Protein AF-A0A6A4QWQ9-F1 (afdb_monomer_lite)

pLDDT: mean 90.21, std 8.02, range [53.34, 96.88]

Secondary structure (DSSP, 8-state):
---SEE----HHHHHHHHHHTT--HHHHHHHTT-SSPP---TT--SGGGS--SS---SS--SS--------EE-------

InterPro domains:
  IPR045051 Subtilisin-like protease [PTHR10795] (1-74)

Structure (mmCIF, N/CA/C/O backbone):
data_AF-A0A6A4QWQ9-F1
#
_entry.id   AF-A0A6A4QWQ9-F1
#
loop_
_atom_site.group_PDB
_atom_site.id
_atom_site.type_symbol
_atom_site.label_atom_id
_atom_site.label_alt_id
_atom_site.label_comp_id
_atom_site.label_asym_id
_atom_site.label_entity_id
_atom_site.label_seq_id
_atom_site.pdbx_PDB_ins_code
_atom_site.Cartn_x
_atom_site.Cartn_y
_atom_site.Cartn_z
_atom_site.occupancy
_atom_site.B_iso_or_equiv
_atom_site.auth_seq_id
_atom_site.auth_comp_id
_atom_site.auth_asym_id
_atom_site.auth_atom_id
_atom_site.pdbx_PDB_model_num
ATOM 1 N N . MET A 1 1 ? -1.923 -7.041 -25.986 1.00 79.00 1 MET A N 1
A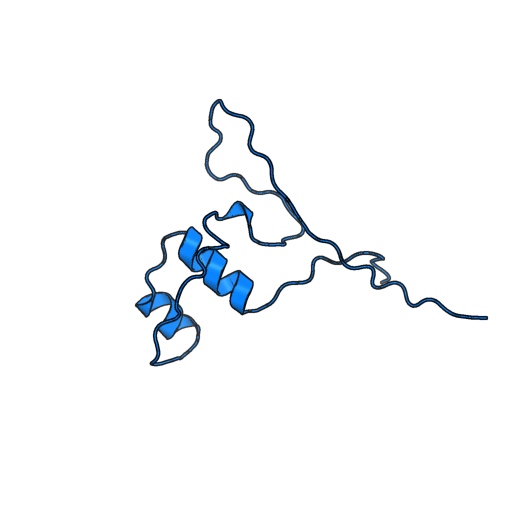TOM 2 C CA . MET A 1 1 ? -1.432 -6.010 -25.050 1.00 79.00 1 MET A CA 1
ATOM 3 C C . MET A 1 1 ? -0.263 -6.628 -24.307 1.00 79.00 1 MET A C 1
ATOM 5 O O . MET A 1 1 ? -0.439 -7.731 -23.807 1.00 79.00 1 MET A O 1
ATOM 9 N N . ASP A 1 2 ? 0.901 -5.984 -24.308 1.00 89.31 2 ASP A N 1
ATOM 10 C CA . ASP A 1 2 ? 2.111 -6.450 -23.619 1.00 89.31 2 ASP A CA 1
ATOM 11 C C . ASP A 1 2 ? 2.664 -5.272 -22.803 1.00 89.31 2 ASP A C 1
ATOM 13 O O . ASP A 1 2 ? 3.308 -4.388 -23.368 1.00 89.31 2 ASP A O 1
ATOM 17 N N . PRO A 1 3 ? 2.284 -5.151 -21.519 1.00 92.31 3 PRO A N 1
ATOM 18 C CA . PRO A 1 3 ? 2.610 -3.968 -20.731 1.00 92.31 3 PRO A CA 1
ATOM 19 C C . PRO A 1 3 ? 4.082 -3.932 -20.292 1.00 92.31 3 PRO A C 1
ATOM 21 O O . PRO A 1 3 ? 4.544 -2.883 -19.851 1.00 92.31 3 PRO A O 1
ATOM 24 N N . GLY A 1 4 ? 4.818 -5.048 -20.401 1.00 94.50 4 GLY A N 1
ATOM 25 C CA . GLY A 1 4 ? 6.199 -5.210 -19.941 1.00 94.50 4 GLY A CA 1
ATOM 26 C C . GLY A 1 4 ? 6.353 -5.187 -18.418 1.00 94.50 4 GLY A C 1
ATOM 27 O O . GLY A 1 4 ? 6.828 -6.151 -17.825 1.00 94.50 4 GLY A O 1
ATOM 28 N N . LEU A 1 5 ? 5.894 -4.116 -17.770 1.00 95.31 5 LEU A N 1
ATOM 29 C CA . LEU A 1 5 ? 5.876 -3.933 -16.323 1.00 95.31 5 LEU A CA 1
ATOM 30 C C . LEU A 1 5 ? 4.442 -3.757 -15.813 1.00 95.31 5 LEU A C 1
ATOM 32 O O . LEU A 1 5 ? 3.618 -3.104 -16.454 1.00 95.31 5 LEU A O 1
ATOM 36 N N . VAL A 1 6 ? 4.155 -4.289 -14.629 1.00 95.88 6 VAL A N 1
ATOM 37 C CA . VAL A 1 6 ? 2.876 -4.100 -13.931 1.00 95.88 6 VAL A CA 1
ATOM 38 C C . VAL A 1 6 ? 3.104 -3.739 -12.472 1.00 95.88 6 VAL A C 1
ATOM 40 O O . VAL A 1 6 ? 4.138 -4.058 -11.894 1.00 95.88 6 VAL A O 1
ATOM 43 N N . TYR A 1 7 ? 2.129 -3.079 -11.863 1.00 96.69 7 TYR A N 1
ATOM 44 C CA . TYR A 1 7 ? 2.124 -2.807 -10.432 1.00 96.69 7 TYR A CA 1
ATOM 45 C C . TYR A 1 7 ? 1.294 -3.895 -9.758 1.00 96.69 7 TYR A C 1
ATOM 47 O O . TYR A 1 7 ? 0.065 -3.830 -9.768 1.00 96.69 7 TYR A O 1
ATOM 55 N N . ASP A 1 8 ? 1.959 -4.920 -9.226 1.00 96.25 8 ASP A N 1
ATOM 56 C CA . ASP A 1 8 ? 1.260 -5.976 -8.498 1.00 96.25 8 ASP A CA 1
ATOM 57 C C . 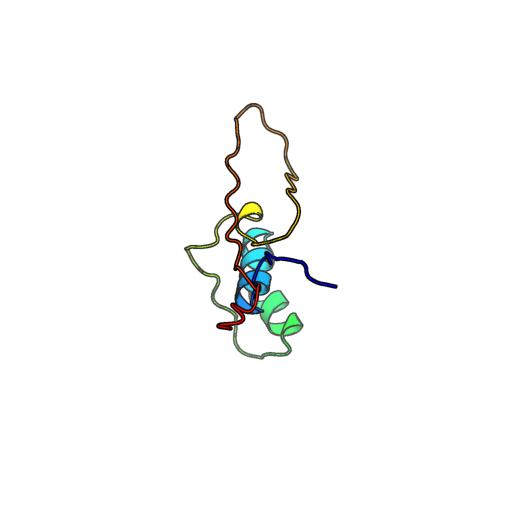ASP A 1 8 ? 0.699 -5.438 -7.184 1.00 96.25 8 ASP A C 1
ATOM 59 O O . ASP A 1 8 ? 1.346 -4.663 -6.470 1.00 96.25 8 ASP A O 1
ATOM 63 N N . ILE A 1 9 ? -0.520 -5.865 -6.868 1.00 95.38 9 ILE A N 1
ATOM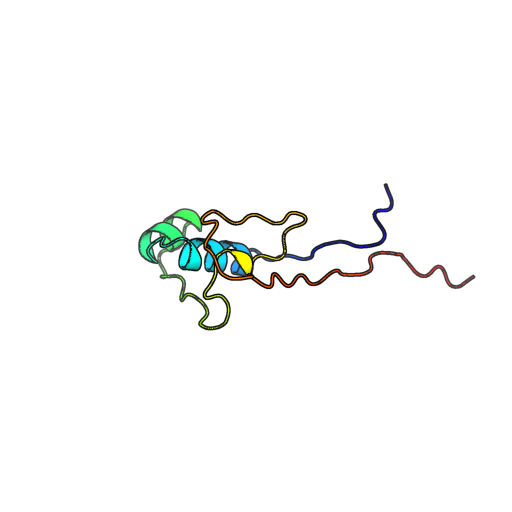 64 C CA . ILE A 1 9 ? -1.241 -5.436 -5.680 1.00 95.38 9 ILE A CA 1
ATOM 65 C C . ILE A 1 9 ? -2.195 -6.530 -5.213 1.00 95.38 9 ILE A C 1
ATOM 67 O O . ILE A 1 9 ? -2.784 -7.259 -6.012 1.00 95.38 9 ILE A O 1
ATOM 71 N N . THR A 1 10 ? -2.365 -6.644 -3.903 1.00 95.12 10 THR A N 1
ATOM 72 C CA . THR A 1 10 ? -3.247 -7.623 -3.273 1.00 95.12 10 THR A CA 1
ATOM 73 C C . THR A 1 10 ? -4.440 -6.945 -2.606 1.00 95.12 10 THR A C 1
ATOM 75 O 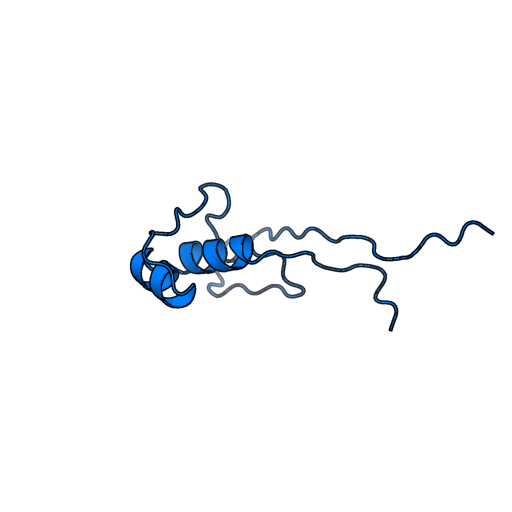O . THR A 1 10 ? -4.465 -5.738 -2.363 1.00 95.12 10 THR A O 1
ATOM 78 N N . ILE A 1 11 ? -5.441 -7.740 -2.225 1.00 94.44 11 ILE A N 1
ATOM 79 C CA . ILE A 1 11 ? -6.564 -7.248 -1.414 1.00 94.44 11 ILE A CA 1
ATOM 80 C C . ILE A 1 11 ? -6.062 -6.675 -0.077 1.00 94.44 11 ILE A C 1
ATOM 82 O O . ILE A 1 11 ? -6.613 -5.692 0.408 1.00 94.44 11 ILE A O 1
ATOM 86 N N . VAL A 1 12 ? -5.009 -7.250 0.514 1.00 93.81 12 VAL A N 1
ATOM 87 C CA . VAL A 1 12 ? -4.439 -6.773 1.785 1.00 93.81 12 VAL A CA 1
ATOM 88 C C . VAL A 1 12 ? -3.892 -5.351 1.645 1.00 93.81 12 VAL A C 1
ATOM 90 O O . VAL A 1 12 ? -4.102 -4.538 2.545 1.00 93.81 12 VAL A O 1
ATOM 93 N N . ASP A 1 13 ? -3.283 -5.020 0.505 1.00 94.88 13 ASP A N 1
ATOM 94 C CA . ASP A 1 13 ? -2.772 -3.674 0.225 1.00 94.88 13 ASP A CA 1
ATOM 95 C C . ASP A 1 13 ? -3.906 -2.644 0.153 1.00 94.88 13 ASP A C 1
ATOM 97 O O . ASP A 1 13 ? -3.806 -1.570 0.746 1.00 94.88 13 ASP A O 1
ATOM 101 N N . TYR A 1 14 ? -5.034 -2.995 -0.474 1.00 94.62 14 TYR A N 1
ATOM 102 C CA . TYR A 1 14 ? -6.227 -2.142 -0.480 1.00 94.62 14 TYR A CA 1
ATOM 103 C C . TYR A 1 14 ? -6.806 -1.931 0.924 1.00 94.62 14 TYR A C 1
ATOM 105 O O . TYR A 1 14 ? -7.180 -0.813 1.277 1.00 94.62 14 TYR A O 1
ATOM 113 N N . LEU A 1 15 ? -6.872 -2.979 1.749 1.00 95.31 15 LEU A N 1
ATOM 114 C CA . LEU A 1 15 ? -7.376 -2.858 3.123 1.00 95.31 15 LEU A CA 1
ATOM 115 C C . LEU A 1 15 ? -6.453 -1.984 3.985 1.00 95.31 15 LEU A C 1
ATOM 117 O O . LEU A 1 15 ? -6.937 -1.174 4.773 1.00 95.31 15 LEU A O 1
ATOM 121 N N . ASN A 1 16 ? -5.137 -2.105 3.806 1.00 95.25 16 ASN A N 1
ATOM 122 C CA . ASN A 1 16 ? -4.157 -1.237 4.453 1.00 95.25 16 ASN A CA 1
ATOM 123 C C . ASN A 1 16 ? -4.255 0.218 3.966 1.00 95.25 16 ASN A C 1
ATOM 125 O O . ASN A 1 16 ? -4.173 1.137 4.776 1.00 95.25 16 ASN A O 1
ATOM 129 N N . PHE A 1 17 ? -4.516 0.450 2.679 1.00 94.38 17 PHE A N 1
ATOM 130 C CA . PHE A 1 17 ? -4.788 1.792 2.161 1.00 94.38 17 PHE A CA 1
ATOM 131 C C . PHE A 1 17 ? -6.041 2.420 2.787 1.00 94.38 17 PHE A C 1
ATOM 133 O O . PHE A 1 17 ? -6.029 3.601 3.141 1.00 94.38 17 PHE A O 1
ATOM 140 N N . LEU A 1 18 ? -7.106 1.637 2.998 1.00 94.62 18 LEU A N 1
ATOM 141 C CA . LEU A 1 18 ? -8.285 2.105 3.733 1.00 94.62 18 LEU A CA 1
ATOM 142 C C . LEU A 1 18 ? -7.936 2.448 5.188 1.00 94.62 18 LEU A C 1
ATOM 144 O O . LEU A 1 18 ? -8.366 3.487 5.686 1.00 94.62 18 LEU A O 1
ATOM 148 N N . CYS A 1 19 ? -7.108 1.639 5.854 1.00 94.44 19 CYS A N 1
ATOM 149 C CA . CYS A 1 19 ? -6.602 1.977 7.185 1.00 94.44 19 CYS A CA 1
ATOM 150 C C . CYS A 1 19 ? -5.860 3.324 7.191 1.00 94.44 19 CYS A C 1
ATOM 152 O O . CYS A 1 19 ? -6.185 4.196 7.995 1.00 94.44 19 CYS A O 1
ATOM 154 N N . ALA A 1 20 ? -4.910 3.520 6.271 1.00 93.19 20 ALA A N 1
ATOM 155 C CA . ALA A 1 20 ? -4.131 4.755 6.163 1.00 93.19 20 ALA A CA 1
ATOM 156 C C . ALA A 1 20 ? -4.986 5.977 5.775 1.00 93.19 20 ALA A C 1
ATOM 158 O O . ALA A 1 20 ? -4.648 7.108 6.114 1.00 93.19 20 ALA A O 1
ATOM 159 N N . SER A 1 21 ? -6.121 5.751 5.109 1.00 92.12 21 SER A N 1
ATOM 160 C CA . SER A 1 21 ? -7.108 6.788 4.777 1.00 92.12 21 SER A CA 1
ATOM 161 C C . SER A 1 21 ? -8.034 7.145 5.952 1.00 92.12 21 SER A C 1
ATOM 163 O O . SER A 1 21 ? -8.891 8.013 5.809 1.00 92.12 21 SER A O 1
ATOM 165 N N . GLY A 1 22 ? -7.890 6.481 7.106 1.00 92.44 22 GLY A N 1
ATOM 16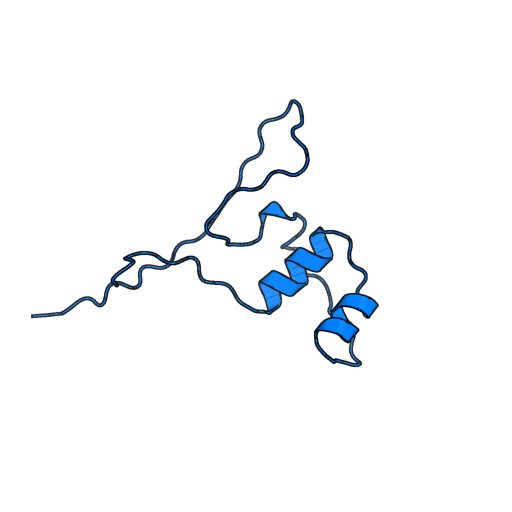6 C CA . GLY A 1 22 ? -8.653 6.765 8.324 1.00 92.44 22 GLY A CA 1
ATOM 167 C C . GLY A 1 22 ? -9.931 5.940 8.502 1.00 92.44 22 GLY A C 1
ATOM 168 O O . GLY A 1 22 ? -10.712 6.218 9.414 1.00 92.44 22 GLY A O 1
ATOM 169 N N . TYR A 1 23 ? -10.169 4.912 7.680 1.00 93.81 23 TYR A N 1
ATOM 170 C CA . TYR A 1 23 ? -11.315 4.024 7.883 1.00 93.81 23 TYR A CA 1
ATOM 171 C C . TYR A 1 23 ? -11.114 3.146 9.120 1.00 93.81 23 TYR A C 1
ATOM 173 O O . TYR A 1 23 ? -10.062 2.542 9.330 1.00 93.81 23 TYR A O 1
ATOM 181 N N . ASN A 1 24 ? -12.161 3.028 9.938 1.00 91.25 24 ASN A N 1
ATOM 182 C CA . ASN A 1 24 ? -12.107 2.173 11.117 1.00 91.25 24 ASN A CA 1
ATOM 183 C C . ASN A 1 24 ? -12.182 0.678 10.747 1.00 91.25 24 ASN A C 1
ATOM 185 O O . ASN A 1 24 ? -12.776 0.280 9.742 1.00 91.25 24 ASN A O 1
ATOM 189 N N . GLN A 1 25 ? -11.629 -0.174 11.613 1.00 91.88 25 GLN A N 1
ATOM 190 C CA . GLN A 1 25 ? -11.534 -1.620 11.372 1.00 91.88 25 GLN A CA 1
ATOM 191 C C . GLN A 1 25 ? -12.898 -2.314 11.218 1.00 91.88 25 GLN A C 1
ATOM 193 O O . GLN A 1 25 ? -12.980 -3.337 10.542 1.00 91.88 25 GLN A O 1
ATOM 198 N N . LYS A 1 26 ? -13.973 -1.772 11.813 1.00 91.25 26 LYS A N 1
ATOM 199 C CA . LYS A 1 26 ? -15.331 -2.334 11.701 1.00 91.25 26 LYS A CA 1
ATOM 200 C C . LYS A 1 26 ? -15.926 -2.092 10.313 1.00 91.25 26 LYS A C 1
ATOM 202 O O . LYS A 1 26 ? -16.502 -3.010 9.738 1.00 91.25 26 LYS A O 1
ATOM 207 N N . LEU A 1 27 ? -15.749 -0.889 9.760 1.00 93.56 27 LEU A N 1
ATOM 208 C CA . LEU A 1 27 ? -16.141 -0.557 8.386 1.00 93.56 27 LEU A CA 1
ATOM 209 C C . LEU A 1 27 ? -15.389 -1.436 7.389 1.00 93.56 27 LEU A C 1
ATOM 211 O O . LEU A 1 27 ? -16.004 -2.031 6.510 1.00 93.56 27 LEU A O 1
ATOM 215 N N . ILE A 1 28 ? -14.076 -1.588 7.575 1.00 95.81 28 ILE A N 1
ATOM 216 C CA . ILE A 1 28 ? -13.243 -2.453 6.730 1.00 95.81 28 ILE A CA 1
ATOM 217 C C . ILE A 1 28 ? -13.703 -3.919 6.817 1.00 95.81 28 ILE A C 1
ATOM 219 O O . ILE A 1 28 ? -13.814 -4.596 5.795 1.00 95.81 28 ILE A O 1
ATOM 223 N N . ALA A 1 29 ? -14.015 -4.414 8.020 1.00 94.25 29 ALA A N 1
ATOM 224 C CA . ALA A 1 29 ? -14.547 -5.762 8.208 1.00 94.25 29 ALA A CA 1
ATOM 225 C C . ALA A 1 29 ? -15.892 -5.954 7.484 1.00 94.25 29 ALA A C 1
ATOM 227 O O . ALA A 1 29 ? -16.069 -6.951 6.784 1.00 94.25 29 ALA A O 1
ATOM 228 N N . SER A 1 30 ? -16.789 -4.965 7.565 1.00 93.94 30 SER A N 1
ATOM 229 C CA . SER A 1 30 ? -18.059 -4.967 6.832 1.00 93.94 30 SER A CA 1
ATOM 230 C C . SER A 1 30 ? -17.856 -4.963 5.315 1.00 93.94 30 SER A C 1
ATOM 232 O O . SER A 1 30 ? -18.520 -5.727 4.621 1.00 93.94 30 SER A O 1
ATOM 234 N N . LEU A 1 31 ? -16.927 -4.151 4.794 1.00 94.44 31 LEU A N 1
ATOM 235 C CA . LEU A 1 31 ? -16.613 -4.081 3.359 1.00 94.44 31 LEU A CA 1
ATOM 236 C C . LEU A 1 31 ? -16.083 -5.413 2.817 1.00 94.44 31 LEU A C 1
ATOM 238 O O . LEU A 1 31 ? -16.450 -5.822 1.720 1.00 94.44 31 LEU A O 1
ATOM 242 N N . ARG A 1 32 ? -15.262 -6.126 3.597 1.00 94.00 32 ARG A N 1
ATOM 243 C CA . ARG A 1 32 ? -14.776 -7.471 3.243 1.00 94.00 32 ARG A CA 1
ATOM 244 C C . ARG A 1 32 ? -15.791 -8.579 3.569 1.00 94.00 32 ARG A C 1
ATOM 246 O O . ARG A 1 32 ? -15.450 -9.754 3.484 1.00 94.00 32 ARG A O 1
ATOM 253 N N . ASN A 1 33 ? -17.013 -8.238 3.985 1.00 93.75 33 ASN A N 1
ATOM 254 C CA . ASN A 1 33 ? -18.034 -9.198 4.409 1.00 93.75 33 ASN A CA 1
ATOM 255 C C . ASN A 1 33 ? -17.511 -10.203 5.465 1.00 93.75 33 ASN A C 1
ATOM 257 O O . ASN A 1 33 ? -17.660 -11.419 5.345 1.00 93.75 33 ASN A O 1
ATOM 261 N N . SER A 1 34 ? -16.823 -9.696 6.491 1.00 92.31 34 SER A N 1
ATOM 262 C CA . SER A 1 34 ? -16.194 -10.490 7.547 1.00 92.31 34 SER A CA 1
ATOM 263 C C . SER A 1 34 ? -16.616 -9.995 8.927 1.00 92.31 34 SER A C 1
ATOM 265 O O . SER A 1 34 ? -16.675 -8.797 9.182 1.00 92.31 34 SER A O 1
ATOM 267 N N . LYS A 1 35 ? -16.863 -10.928 9.851 1.00 90.12 35 LYS A N 1
ATOM 268 C CA . LYS A 1 35 ? -17.122 -10.605 11.264 1.00 90.12 35 LYS A CA 1
ATOM 269 C C . LYS A 1 35 ? -15.844 -10.263 12.037 1.00 90.12 35 LYS A C 1
ATOM 271 O O . LYS A 1 35 ? -15.921 -9.627 13.083 1.00 90.12 35 LYS A O 1
ATOM 276 N N . ASN A 1 36 ? -14.682 -10.675 11.525 1.00 92.25 36 ASN A N 1
ATOM 277 C CA . ASN A 1 36 ? -13.404 -10.460 12.192 1.00 92.25 36 ASN A CA 1
ATOM 278 C C . ASN A 1 36 ? -12.795 -9.115 11.770 1.00 92.25 36 ASN A C 1
ATOM 280 O O . ASN A 1 36 ? -12.708 -8.844 10.563 1.00 92.25 36 ASN A O 1
ATOM 284 N N . PRO A 1 37 ? -12.330 -8.292 12.730 1.00 90.88 37 PRO A N 1
ATOM 285 C CA . PRO A 1 37 ? -11.672 -7.033 12.418 1.00 90.88 37 PRO A CA 1
ATOM 286 C C . PRO A 1 37 ? -10.415 -7.285 11.586 1.00 90.88 37 PRO A C 1
ATOM 288 O O . PRO A 1 37 ? -9.679 -8.250 11.801 1.00 90.88 37 PRO A O 1
ATOM 291 N N . PHE A 1 38 ? -10.170 -6.414 10.611 1.00 93.19 38 PHE A N 1
ATOM 292 C CA . PHE A 1 38 ? -8.885 -6.386 9.927 1.00 93.19 38 PHE A CA 1
ATOM 293 C C . PHE A 1 38 ? -7.868 -5.636 10.786 1.00 93.19 38 PHE A C 1
ATOM 295 O O . PHE A 1 38 ? -8.127 -4.508 11.204 1.00 93.19 38 PHE A O 1
ATOM 302 N N . ILE A 1 39 ? -6.717 -6.255 11.034 1.00 91.94 39 ILE A N 1
ATOM 303 C CA . ILE A 1 39 ? -5.614 -5.616 11.745 1.00 91.94 39 ILE A CA 1
ATOM 304 C C . ILE A 1 39 ? -4.771 -4.879 10.708 1.00 91.94 39 ILE A C 1
ATOM 306 O O . ILE A 1 39 ? -4.116 -5.506 9.879 1.00 91.94 39 ILE A O 1
ATOM 310 N N . CYS A 1 40 ? -4.812 -3.550 10.759 1.00 91.62 40 CYS A N 1
ATOM 311 C CA . CYS A 1 40 ? -4.023 -2.691 9.884 1.00 91.62 40 CYS A CA 1
ATOM 312 C C . CYS A 1 40 ? -2.524 -2.953 10.075 1.00 91.62 40 CYS A C 1
ATOM 314 O O . CYS A 1 40 ? -2.044 -3.025 11.213 1.00 91.62 40 CYS A O 1
ATOM 316 N N . SER A 1 41 ? -1.783 -3.070 8.973 1.00 90.31 41 SER A N 1
ATOM 317 C CA . SER A 1 41 ? -0.333 -3.228 9.043 1.00 90.31 41 SER A CA 1
ATOM 318 C C . SER A 1 41 ? 0.332 -1.967 9.591 1.00 90.31 41 SER A C 1
ATOM 320 O O . SER A 1 41 ? -0.034 -0.850 9.233 1.00 90.31 41 SER A O 1
ATOM 322 N N . LYS A 1 42 ? 1.383 -2.145 10.398 1.00 87.06 42 LYS A N 1
ATOM 323 C CA . LYS A 1 42 ? 2.260 -1.039 10.815 1.00 87.06 42 LYS A CA 1
ATOM 324 C C . LYS A 1 42 ? 3.204 -0.577 9.702 1.00 87.06 42 LYS A C 1
ATOM 326 O O . LYS A 1 42 ? 3.826 0.465 9.855 1.00 87.06 42 LYS A O 1
ATOM 331 N N . SER A 1 43 ? 3.344 -1.352 8.624 1.00 83.25 43 SER A N 1
ATOM 332 C CA . SER A 1 43 ? 4.212 -1.020 7.487 1.00 83.25 43 SER A CA 1
ATOM 333 C C . SER A 1 43 ? 3.545 -0.126 6.439 1.00 83.25 43 SER A C 1
ATOM 335 O O . SER A 1 43 ? 4.257 0.474 5.648 1.00 83.25 43 SER A O 1
ATOM 337 N N . HIS A 1 44 ? 2.211 -0.036 6.430 1.00 80.69 44 HIS A N 1
ATOM 338 C CA . HIS A 1 44 ? 1.443 0.813 5.513 1.00 80.69 44 HIS A CA 1
ATOM 339 C C . HIS A 1 44 ? 0.770 1.919 6.313 1.00 80.69 44 HIS A C 1
ATOM 341 O O . HIS A 1 44 ? -0.396 1.816 6.702 1.00 80.69 44 HIS A O 1
ATOM 347 N N . THR A 1 45 ? 1.546 2.944 6.639 1.00 83.06 45 THR A N 1
ATOM 348 C CA . THR A 1 45 ? 1.083 4.049 7.484 1.00 83.06 45 THR A CA 1
ATOM 349 C C . THR A 1 45 ? 0.564 5.217 6.664 1.00 83.06 45 THR A C 1
ATOM 351 O O . THR A 1 45 ? -0.148 6.061 7.207 1.00 83.06 45 THR A O 1
ATOM 354 N N . THR A 1 46 ? 0.877 5.268 5.367 1.00 89.56 46 THR A N 1
ATOM 355 C CA . THR A 1 46 ? 0.493 6.369 4.493 1.00 89.56 46 THR A CA 1
ATOM 356 C C . THR A 1 46 ? -0.347 5.888 3.318 1.00 89.56 46 THR A C 1
ATOM 358 O O . THR A 1 46 ? -0.170 4.805 2.765 1.00 89.56 46 THR A O 1
ATOM 361 N N . ILE A 1 47 ? -1.268 6.742 2.880 1.00 90.94 47 ILE A N 1
ATOM 362 C CA . ILE A 1 47 ? -2.066 6.528 1.665 1.00 90.94 47 ILE A CA 1
ATOM 363 C C . ILE A 1 47 ? -1.202 6.402 0.402 1.00 90.94 47 ILE A C 1
ATOM 365 O O . ILE A 1 47 ? -1.642 5.850 -0.604 1.00 90.94 47 ILE A O 1
ATOM 369 N N . THR A 1 48 ? 0.030 6.917 0.447 1.00 91.94 48 THR A N 1
ATOM 370 C CA . THR A 1 48 ? 0.978 6.843 -0.657 1.00 91.94 48 THR A CA 1
ATOM 371 C C . THR A 1 48 ? 1.648 5.482 -0.759 1.00 91.94 48 THR A C 1
ATOM 373 O O . THR A 1 48 ? 2.284 5.254 -1.777 1.00 91.94 48 THR A O 1
ATOM 376 N N . ASP A 1 49 ? 1.476 4.569 0.202 1.00 92.31 49 ASP A N 1
ATOM 377 C CA . ASP A 1 49 ? 2.106 3.238 0.189 1.00 92.31 49 ASP A CA 1
ATOM 378 C C . ASP A 1 49 ? 1.419 2.246 -0.768 1.00 92.31 49 ASP A C 1
ATOM 380 O O . ASP A 1 49 ? 1.938 1.158 -1.014 1.00 92.31 49 ASP A O 1
ATOM 384 N N . LEU A 1 50 ? 0.248 2.592 -1.316 1.00 94.69 50 LEU A N 1
ATOM 385 C CA . LEU A 1 50 ? -0.459 1.740 -2.272 1.00 94.69 50 LEU A CA 1
ATOM 386 C C . LEU A 1 50 ? 0.325 1.647 -3.586 1.00 94.69 50 LEU A C 1
ATOM 388 O O . LEU A 1 50 ? 0.612 2.668 -4.213 1.00 94.69 50 LEU A O 1
ATOM 392 N N . ASN A 1 51 ? 0.610 0.430 -4.048 1.00 95.62 51 ASN A N 1
ATOM 393 C CA . ASN A 1 51 ? 1.354 0.195 -5.281 1.00 95.62 51 ASN A CA 1
ATOM 394 C C . ASN A 1 51 ? 0.490 0.413 -6.540 1.00 95.62 51 ASN A C 1
ATOM 396 O O . ASN A 1 51 ? 0.094 -0.529 -7.214 1.00 95.62 51 ASN A O 1
ATOM 400 N N . TYR A 1 52 ? 0.137 1.666 -6.818 1.00 94.12 52 TYR A N 1
ATOM 401 C CA . TYR A 1 52 ? -0.817 2.047 -7.863 1.00 94.12 52 TYR A CA 1
ATOM 402 C C . TYR A 1 52 ? -0.120 2.770 -9.036 1.00 9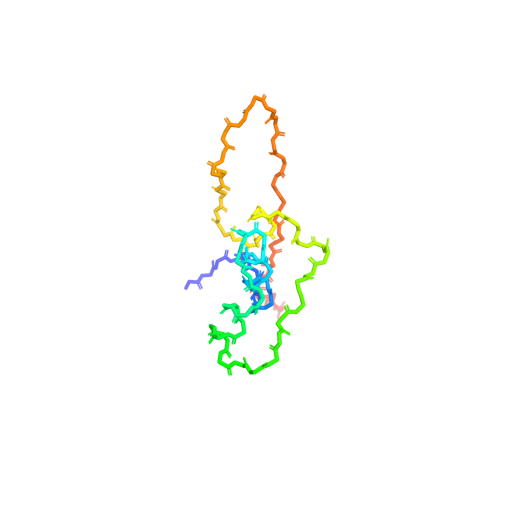4.12 52 TYR A C 1
ATOM 404 O O . TYR A 1 52 ? 0.812 3.540 -8.773 1.00 94.12 52 TYR A O 1
ATOM 412 N N . PRO A 1 53 ? -0.568 2.602 -10.304 1.00 94.62 53 PRO A N 1
ATOM 413 C CA . PRO A 1 53 ? 0.049 3.190 -11.507 1.00 94.62 53 PRO A CA 1
ATOM 414 C C . PRO A 1 53 ? -0.211 4.701 -11.669 1.00 94.62 53 PRO A C 1
ATOM 416 O O . PRO A 1 53 ? -0.258 5.233 -12.776 1.00 94.62 53 PRO A O 1
ATOM 419 N N . SER A 1 54 ? -0.404 5.410 -10.561 1.00 92.69 54 SER A N 1
ATOM 420 C CA . SER A 1 54 ? -0.485 6.863 -10.507 1.00 92.69 54 SER A CA 1
ATOM 421 C C . SER A 1 54 ? 0.010 7.362 -9.153 1.00 92.69 54 SER A C 1
ATOM 423 O O . SER A 1 54 ? 0.032 6.636 -8.153 1.00 92.69 54 SER A O 1
ATOM 425 N N . ILE A 1 55 ? 0.390 8.636 -9.118 1.00 91.06 55 ILE A N 1
ATOM 426 C CA . ILE A 1 55 ? 0.782 9.327 -7.893 1.00 91.06 55 ILE A CA 1
ATOM 427 C C . ILE A 1 55 ? -0.346 10.281 -7.518 1.00 91.06 55 ILE A C 1
ATOM 429 O O . ILE A 1 55 ? -0.792 11.085 -8.335 1.00 91.06 55 ILE A O 1
ATOM 433 N N . THR A 1 56 ? -0.812 10.188 -6.277 1.00 86.19 56 THR A N 1
ATOM 434 C CA . THR A 1 56 ? -1.831 11.083 -5.728 1.00 86.19 56 THR A CA 1
ATOM 435 C C . THR A 1 56 ? -1.362 11.588 -4.375 1.00 86.19 56 THR A C 1
ATOM 437 O O . THR A 1 56 ? -1.020 10.799 -3.497 1.00 86.19 56 THR A O 1
ATOM 440 N N . LEU A 1 57 ? -1.358 12.909 -4.217 1.00 88.62 57 LEU A N 1
ATOM 441 C CA . LEU A 1 57 ? -1.035 13.603 -2.977 1.00 88.62 57 LEU A CA 1
ATOM 442 C C . LEU A 1 57 ? -2.255 14.453 -2.598 1.00 88.62 57 LEU A C 1
ATOM 444 O O . LEU A 1 57 ? -2.482 15.480 -3.235 1.00 88.62 57 LEU A O 1
ATOM 448 N N . PRO A 1 58 ? -3.080 14.051 -1.615 1.00 81.00 58 PRO A N 1
ATOM 449 C CA . PRO A 1 58 ? -4.279 14.811 -1.262 1.00 81.00 58 PRO A CA 1
ATOM 450 C C . PRO A 1 58 ? -3.974 16.079 -0.465 1.00 81.00 58 PRO A C 1
ATOM 452 O O . PRO A 1 58 ? -4.843 16.934 -0.335 1.00 81.00 58 PRO A O 1
ATOM 455 N N . ASN A 1 59 ? -2.762 16.206 0.078 1.00 82.38 59 ASN A N 1
ATOM 456 C CA . ASN A 1 59 ? -2.293 17.426 0.711 1.00 82.38 59 ASN A CA 1
ATOM 457 C C . ASN A 1 59 ? -0.939 17.811 0.110 1.00 82.38 59 ASN A C 1
ATOM 459 O O . ASN A 1 59 ? 0.024 17.047 0.180 1.00 82.38 59 ASN A O 1
ATOM 463 N N . LEU A 1 60 ? -0.896 18.993 -0.496 1.00 84.50 60 LEU A N 1
ATOM 464 C CA . LEU A 1 60 ? 0.306 19.596 -1.051 1.00 84.50 60 LEU A CA 1
ATOM 465 C C . LEU A 1 60 ? 0.886 20.530 0.015 1.00 84.50 60 LEU A C 1
ATOM 467 O O . LEU A 1 60 ? 0.504 21.693 0.122 1.00 84.50 60 LEU A O 1
ATOM 471 N N . GLY A 1 61 ? 1.764 19.978 0.852 1.00 86.81 61 GLY A N 1
ATOM 472 C CA . GLY A 1 61 ? 2.516 20.747 1.841 1.00 86.81 61 GLY A CA 1
ATOM 473 C C . GLY A 1 61 ? 3.716 21.479 1.230 1.00 86.81 61 GLY A C 1
ATOM 474 O O . GLY A 1 61 ? 3.997 21.373 0.041 1.00 86.81 61 GLY A O 1
ATOM 475 N N . LEU A 1 62 ? 4.468 22.191 2.074 1.00 89.31 62 LEU A N 1
ATOM 476 C CA . LEU A 1 62 ? 5.713 22.869 1.672 1.00 89.31 62 LEU A CA 1
ATOM 477 C C . LEU A 1 62 ? 6.917 21.916 1.555 1.00 89.31 62 LEU A C 1
ATOM 479 O O . LEU A 1 62 ? 7.955 22.295 1.021 1.00 89.31 62 LEU A O 1
ATOM 483 N N . ASN A 1 63 ? 6.786 20.689 2.065 1.00 90.06 63 ASN A N 1
ATOM 484 C CA . ASN A 1 63 ? 7.864 19.706 2.112 1.00 90.06 63 ASN A CA 1
ATOM 485 C C . ASN A 1 63 ? 7.787 18.741 0.926 1.00 90.06 63 ASN A C 1
ATOM 487 O O . ASN A 1 63 ? 6.700 18.341 0.509 1.00 90.06 63 ASN A O 1
ATOM 491 N N . ALA A 1 64 ? 8.951 18.309 0.440 1.00 90.50 64 ALA A N 1
ATOM 492 C CA . ALA A 1 64 ? 9.037 17.240 -0.546 1.00 90.50 64 ALA A CA 1
ATOM 493 C C . ALA A 1 64 ? 8.509 15.915 0.030 1.00 90.50 64 ALA A C 1
ATOM 495 O O . ALA A 1 64 ? 8.774 15.575 1.185 1.00 90.50 64 ALA A O 1
ATOM 496 N N . VAL A 1 65 ? 7.787 15.157 -0.798 1.00 90.06 65 VAL A N 1
ATOM 497 C CA . VAL A 1 65 ? 7.250 13.834 -0.459 1.00 90.06 65 VAL A CA 1
ATOM 498 C C . VAL A 1 65 ? 7.842 12.814 -1.422 1.00 90.06 65 VAL A C 1
ATOM 500 O O . VAL A 1 65 ? 7.676 12.933 -2.635 1.00 90.06 65 VAL A O 1
ATOM 503 N N . ASN A 1 66 ? 8.507 11.795 -0.882 1.00 91.62 66 ASN A N 1
ATOM 504 C CA . ASN A 1 66 ? 8.990 10.667 -1.671 1.00 91.62 66 ASN A CA 1
ATOM 505 C C . ASN A 1 66 ? 7.898 9.600 -1.752 1.00 91.62 66 ASN A C 1
ATOM 507 O O . ASN A 1 66 ? 7.377 9.168 -0.726 1.00 91.62 66 ASN A O 1
ATOM 511 N N . VAL A 1 67 ? 7.572 9.164 -2.969 1.00 93.12 67 VAL A N 1
ATOM 512 C CA . VAL A 1 67 ? 6.575 8.119 -3.226 1.00 93.12 67 VAL A CA 1
ATOM 513 C C . VAL A 1 67 ? 7.264 6.945 -3.909 1.00 93.12 67 VAL A C 1
ATOM 515 O O . VAL A 1 67 ? 7.842 7.099 -4.983 1.00 93.12 67 VAL A O 1
ATOM 518 N N . THR A 1 68 ? 7.203 5.768 -3.290 1.00 93.50 68 THR A N 1
ATOM 519 C CA . THR A 1 68 ? 7.860 4.554 -3.790 1.00 93.50 68 THR A CA 1
ATOM 520 C C . THR A 1 68 ? 6.834 3.582 -4.361 1.00 93.50 68 THR A C 1
ATOM 522 O O . THR A 1 68 ? 5.760 3.381 -3.796 1.00 93.50 68 THR A O 1
ATOM 525 N N . ARG A 1 69 ? 7.162 2.969 -5.497 1.00 95.25 69 ARG A N 1
ATOM 526 C CA . ARG A 1 69 ? 6.368 1.917 -6.139 1.00 95.25 69 ARG A CA 1
ATOM 527 C C . ARG A 1 69 ? 7.263 0.748 -6.506 1.00 95.25 69 ARG A C 1
ATOM 529 O O . ARG A 1 69 ? 8.451 0.941 -6.760 1.00 95.25 69 ARG A O 1
ATOM 536 N N . ILE A 1 70 ? 6.673 -0.437 -6.567 1.00 95.38 70 ILE A N 1
ATOM 537 C CA . ILE A 1 70 ? 7.334 -1.658 -7.014 1.00 95.38 70 ILE A CA 1
ATOM 538 C C . ILE A 1 70 ? 6.660 -2.092 -8.308 1.00 95.38 70 ILE A C 1
ATOM 540 O O . ILE A 1 70 ? 5.439 -2.176 -8.387 1.00 95.38 70 ILE A O 1
ATOM 544 N N . VAL A 1 71 ? 7.453 -2.360 -9.334 1.00 96.81 71 VAL A N 1
ATOM 545 C CA . VAL A 1 71 ? 6.950 -2.857 -10.612 1.00 96.81 71 VAL A CA 1
ATOM 546 C C . VAL A 1 71 ? 7.498 -4.250 -10.864 1.00 96.81 71 VAL A C 1
ATOM 548 O O . VAL A 1 71 ? 8.673 -4.521 -10.620 1.00 96.81 71 VAL A O 1
ATOM 551 N N . THR A 1 72 ? 6.635 -5.124 -11.358 1.00 96.88 72 THR A N 1
ATOM 552 C CA . THR A 1 72 ? 6.947 -6.504 -11.705 1.00 96.88 72 THR A CA 1
ATOM 553 C C . THR A 1 72 ? 7.079 -6.620 -13.211 1.00 96.88 72 THR A C 1
ATOM 555 O O . THR A 1 72 ? 6.197 -6.192 -13.954 1.00 96.88 72 THR A O 1
ATOM 558 N N . ASN A 1 73 ? 8.173 -7.223 -13.669 1.00 94.94 73 ASN A N 1
ATOM 559 C CA . ASN A 1 73 ? 8.334 -7.591 -15.069 1.00 94.94 73 ASN A CA 1
ATOM 560 C C . ASN A 1 73 ? 7.429 -8.781 -15.413 1.00 94.94 73 ASN A C 1
ATOM 562 O O . ASN A 1 73 ? 7.557 -9.846 -14.813 1.00 94.94 73 ASN A O 1
ATOM 566 N N . VAL A 1 74 ? 6.536 -8.594 -16.386 1.00 94.31 74 VAL A N 1
ATOM 567 C CA . VAL A 1 74 ? 5.620 -9.629 -16.893 1.00 94.31 74 VAL A CA 1
ATOM 568 C C . VAL A 1 74 ? 5.987 -10.118 -18.290 1.00 94.31 74 VAL A C 1
ATOM 570 O O . VAL A 1 74 ? 5.295 -10.987 -18.828 1.00 94.31 74 VAL A O 1
ATOM 573 N N . CYS A 1 75 ? 7.072 -9.603 -18.878 1.00 89.19 75 CYS A N 1
ATOM 574 C CA . CYS A 1 75 ? 7.613 -10.148 -20.113 1.00 89.19 75 CYS A CA 1
ATOM 575 C C . CYS A 1 75 ? 7.905 -11.635 -19.908 1.00 89.19 75 CYS A C 1
ATOM 577 O O . CYS A 1 75 ? 8.646 -12.035 -19.005 1.00 89.19 75 CYS A O 1
ATOM 579 N N . LYS A 1 76 ? 7.358 -12.472 -20.787 1.00 82.44 76 LYS A N 1
ATOM 580 C CA . LYS A 1 76 ? 7.754 -13.875 -20.850 1.00 82.44 76 LYS A CA 1
ATOM 581 C C . LYS A 1 76 ? 9.072 -13.942 -21.605 1.00 82.44 76 LYS A C 1
ATOM 583 O O . LYS A 1 76 ? 9.116 -13.635 -22.792 1.00 82.44 76 LYS A O 1
ATOM 588 N N . CYS A 1 77 ? 10.139 -14.339 -20.920 1.00 68.31 77 CYS A N 1
ATOM 589 C CA . CYS A 1 77 ? 11.399 -14.659 -21.577 1.00 68.31 77 CYS A CA 1
ATOM 590 C C . CYS A 1 77 ? 11.160 -15.874 -22.491 1.00 68.31 77 CYS A C 1
ATOM 592 O O . CYS A 1 77 ? 11.020 -16.997 -22.007 1.00 68.31 77 CYS A O 1
ATOM 594 N N . GLN A 1 78 ? 11.017 -15.651 -23.800 1.00 66.44 78 GLN A N 1
ATOM 595 C CA . GLN A 1 78 ? 10.996 -16.737 -24.775 1.00 66.44 78 GLN A CA 1
ATOM 596 C C . GLN A 1 78 ? 12.441 -17.168 -25.009 1.00 66.44 78 GLN A C 1
ATOM 598 O O . GLN A 1 78 ? 13.180 -16.531 -25.755 1.00 66.44 78 GLN A O 1
ATOM 603 N N . ILE A 1 79 ? 12.852 -18.231 -24.318 1.00 54.38 79 ILE A N 1
ATOM 604 C CA . ILE A 1 79 ? 14.106 -18.923 -24.610 1.00 54.38 79 ILE A CA 1
ATOM 605 C C . ILE A 1 79 ? 13.892 -19.587 -25.971 1.00 54.38 79 ILE A C 1
ATOM 607 O O . ILE A 1 79 ? 13.128 -20.548 -26.070 1.00 54.38 79 ILE A O 1
ATOM 611 N N . THR A 1 80 ? 14.483 -19.002 -27.010 1.00 53.34 80 THR A N 1
ATOM 612 C CA . THR A 1 80 ? 14.566 -19.598 -28.349 1.00 53.34 80 THR A CA 1
ATOM 613 C C . THR A 1 80 ? 15.978 -20.106 -28.551 1.00 53.34 80 THR A C 1
ATOM 615 O O . THR A 1 80 ? 16.903 -19.416 -28.065 1.00 53.34 80 THR A O 1
#

Radius of gyration: 16.22 Å; chains: 1; bounding box: 33×42×41 Å

Foldseek 3Di:
DAPQKDFDDDPLLVLLLCVLVPDAQVVSCVVVVHPDGDDHDPVSNHNLQRQDPDGDDPDDDPDDDDRDHDMDGPDDPPPD

Sequence (80 aa):
MDPGLVYDITIVDYLNFLCASGYNQKLIASLRNSKNPFICSKSHTTITDLNYPSITLPNLGLNAVNVTRIVTNVCKCQIT

Organism: Lupinus albus (NCBI:txid3870)